Protein AF-A0A6J3C272-F1 (afdb_monomer)

Mean predicted aligned error: 9.13 Å

Secondary structure (DSSP, 8-state):
--HHHHHHHHHHHHHTT--HHHHHHHHHHHHGGGSPPHHHHHHHHHHHHTT----SPP---PPPP-----------

Foldseek 3Di:
DDQLVLLVQLLVVVVVVDDLVRSQVVQCVVPPPNGDDSVSSVVSSVCVVVVDPHSDDDPPPDDPPPDDPPDDDDDD

Radius of gyration: 18.6 Å; Cα contacts (8 Å, |Δi|>4): 46; chains: 1; bounding box: 53×31×31 Å

pLDDT: mean 86.92, std 18.19, range [38.25, 98.75]

Structure (mmCIF, N/CA/C/O backbone):
data_AF-A0A6J3C272-F1
#
_entry.id   AF-A0A6J3C272-F1
#
loop_
_atom_site.group_PDB
_atom_site.id
_atom_site.type_symbol
_atom_site.label_atom_id
_atom_site.label_alt_id
_atom_site.label_comp_id
_atom_site.label_asym_id
_atom_site.label_entity_id
_atom_site.label_seq_id
_atom_site.pdbx_PDB_ins_code
_atom_site.Cartn_x
_atom_site.Cartn_y
_atom_site.Cartn_z
_atom_site.occupancy
_atom_site.B_iso_or_equiv
_atom_site.auth_seq_id
_atom_site.auth_comp_id
_atom_site.auth_asym_id
_atom_site.auth_atom_id
_atom_site.pdbx_PDB_model_num
ATOM 1 N N . MET A 1 1 ? 8.408 -4.119 8.908 1.00 85.56 1 MET A N 1
ATOM 2 C CA . MET A 1 1 ? 7.966 -4.669 7.616 1.00 85.56 1 MET A CA 1
ATOM 3 C C . MET A 1 1 ? 8.877 -4.109 6.534 1.00 85.56 1 MET A C 1
ATOM 5 O O . MET A 1 1 ? 9.140 -2.908 6.532 1.00 85.56 1 MET A O 1
ATOM 9 N N . ASP A 1 2 ? 9.448 -4.958 5.691 1.00 91.69 2 ASP A N 1
ATOM 10 C CA . ASP A 1 2 ? 10.312 -4.527 4.596 1.00 91.69 2 ASP A CA 1
ATOM 11 C C . ASP A 1 2 ? 9.490 -3.943 3.427 1.00 91.69 2 ASP A C 1
ATOM 13 O O . ASP A 1 2 ? 8.256 -3.928 3.428 1.00 91.69 2 ASP A O 1
ATOM 17 N N . LYS A 1 3 ? 10.156 -3.396 2.406 1.00 92.56 3 LYS A N 1
ATOM 18 C CA . LYS A 1 3 ? 9.456 -2.779 1.264 1.00 92.56 3 LYS A CA 1
ATOM 19 C C . LYS A 1 3 ? 8.663 -3.791 0.433 1.00 92.56 3 LYS A C 1
ATOM 21 O O . LYS A 1 3 ? 7.665 -3.401 -0.165 1.00 92.56 3 LYS A O 1
ATOM 26 N N . ILE A 1 4 ? 9.116 -5.037 0.351 1.00 95.25 4 ILE A N 1
ATOM 27 C CA . ILE A 1 4 ? 8.495 -6.092 -0.453 1.00 95.25 4 ILE A CA 1
ATOM 28 C C . ILE A 1 4 ? 7.193 -6.537 0.216 1.00 95.25 4 ILE A C 1
ATOM 30 O O . ILE A 1 4 ? 6.159 -6.615 -0.446 1.00 95.25 4 ILE A O 1
ATOM 34 N N . GLU A 1 5 ? 7.222 -6.728 1.530 1.00 96.25 5 GLU A N 1
ATOM 35 C CA . GLU A 1 5 ? 6.071 -7.074 2.356 1.00 96.25 5 GLU A CA 1
ATOM 36 C C . GLU A 1 5 ? 4.963 -6.014 2.245 1.00 96.25 5 GLU A C 1
ATOM 38 O O . GLU A 1 5 ? 3.810 -6.349 1.967 1.00 96.25 5 GLU A O 1
ATOM 43 N N . HIS A 1 6 ? 5.305 -4.723 2.336 1.00 97.12 6 HIS A N 1
ATOM 44 C CA . HIS A 1 6 ? 4.331 -3.645 2.127 1.00 97.12 6 HIS A CA 1
ATOM 45 C C . HIS A 1 6 ? 3.658 -3.722 0.750 1.00 97.12 6 HIS A C 1
ATOM 47 O O . HIS A 1 6 ? 2.444 -3.562 0.629 1.00 97.12 6 HIS A O 1
ATOM 53 N N . ARG A 1 7 ? 4.435 -3.982 -0.307 1.00 97.50 7 ARG A N 1
ATOM 54 C CA . ARG A 1 7 ? 3.921 -4.075 -1.683 1.00 97.50 7 ARG A CA 1
ATOM 55 C C . ARG A 1 7 ? 3.031 -5.294 -1.875 1.00 97.50 7 ARG A C 1
ATOM 57 O O . ARG A 1 7 ? 2.038 -5.193 -2.590 1.00 97.50 7 ARG A O 1
ATOM 64 N N . ALA A 1 8 ? 3.353 -6.414 -1.229 1.00 97.38 8 ALA A N 1
ATOM 65 C CA . ALA A 1 8 ? 2.516 -7.607 -1.234 1.00 97.38 8 ALA A CA 1
ATOM 66 C C . ALA A 1 8 ? 1.142 -7.327 -0.603 1.00 97.38 8 ALA A C 1
ATOM 68 O O . ALA A 1 8 ? 0.118 -7.669 -1.198 1.00 97.38 8 ALA A O 1
ATOM 69 N N . VAL A 1 9 ? 1.107 -6.625 0.536 1.00 97.94 9 VAL A N 1
ATOM 70 C CA . VAL A 1 9 ? -0.148 -6.204 1.184 1.00 97.94 9 VAL A CA 1
ATOM 71 C C . VAL A 1 9 ? -0.942 -5.252 0.287 1.00 97.94 9 VAL A C 1
ATOM 73 O O . VAL A 1 9 ? -2.127 -5.483 0.052 1.00 97.94 9 VAL A O 1
ATOM 76 N N . ILE A 1 10 ? -0.294 -4.236 -0.299 1.00 98.25 10 ILE A N 1
ATOM 77 C CA . ILE A 1 10 ? -0.949 -3.308 -1.237 1.00 98.25 10 ILE A CA 1
ATOM 78 C C . ILE A 1 10 ? -1.537 -4.068 -2.435 1.00 98.25 10 ILE A C 1
ATOM 80 O O . ILE A 1 10 ? -2.669 -3.795 -2.835 1.00 98.25 10 ILE A O 1
ATOM 84 N N . LYS A 1 11 ? -0.803 -5.039 -2.997 1.00 97.81 11 LYS A N 1
ATOM 85 C CA . LYS A 1 11 ? -1.272 -5.864 -4.119 1.00 97.81 11 LYS A CA 1
ATOM 86 C C . LYS A 1 11 ? -2.523 -6.649 -3.737 1.00 97.81 11 LYS A C 1
ATOM 88 O O . LYS A 1 11 ? -3.515 -6.601 -4.460 1.00 97.81 11 LYS A O 1
ATOM 93 N N . TYR A 1 12 ? -2.487 -7.332 -2.594 1.00 98.06 12 TYR A N 1
ATOM 94 C CA . TYR A 1 12 ? -3.615 -8.107 -2.083 1.00 98.06 12 TYR A CA 1
ATOM 95 C C . TYR A 1 12 ? -4.857 -7.235 -1.848 1.00 98.06 12 TYR A C 1
ATOM 97 O O . TYR A 1 12 ? -5.945 -7.569 -2.315 1.00 98.06 12 TYR A O 1
ATOM 105 N N . LEU A 1 13 ? -4.705 -6.081 -1.193 1.00 98.06 13 LEU A N 1
ATOM 106 C CA . LEU A 1 13 ? -5.828 -5.181 -0.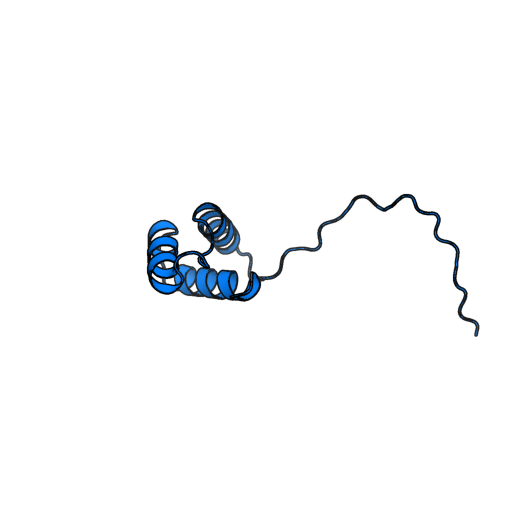918 1.00 98.06 13 LEU A CA 1
ATOM 107 C C . LEU A 1 13 ? -6.377 -4.512 -2.191 1.00 98.06 13 LEU A C 1
ATOM 109 O O . LEU A 1 13 ? -7.588 -4.328 -2.312 1.00 98.06 13 LEU A O 1
ATOM 113 N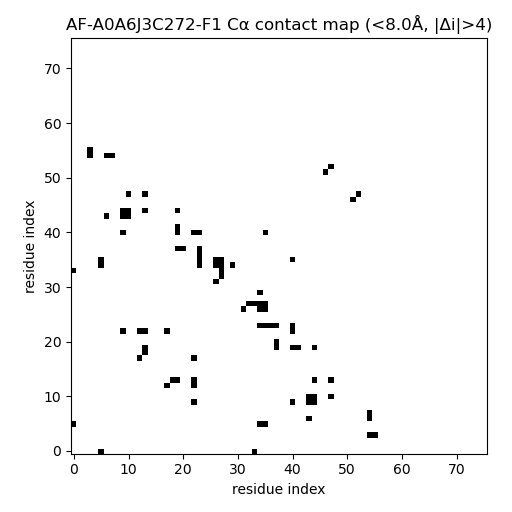 N . ASN A 1 14 ? -5.524 -4.211 -3.174 1.00 97.38 14 ASN A N 1
ATOM 114 C CA . ASN A 1 14 ? -5.968 -3.739 -4.486 1.00 97.38 14 ASN A CA 1
ATOM 115 C C . ASN A 1 14 ? -6.767 -4.814 -5.244 1.00 97.38 14 ASN A C 1
ATOM 117 O O . ASN A 1 14 ? -7.783 -4.489 -5.852 1.00 97.38 14 ASN A O 1
ATOM 121 N N . LEU A 1 15 ? -6.359 -6.089 -5.174 1.00 96.88 15 LEU A N 1
ATOM 122 C CA . LEU A 1 15 ? -7.125 -7.207 -5.750 1.00 96.88 15 LEU A CA 1
ATOM 123 C C . LEU A 1 15 ? -8.495 -7.378 -5.081 1.00 96.88 15 LEU A C 1
ATOM 125 O O . LEU A 1 15 ? -9.459 -7.736 -5.750 1.00 96.88 15 LEU A O 1
ATOM 129 N N . LYS A 1 16 ? -8.610 -7.051 -3.788 1.00 97.62 16 LYS A N 1
ATOM 130 C CA . LYS A 1 16 ? -9.899 -6.964 -3.082 1.00 97.62 16 LYS A CA 1
ATOM 131 C C . LYS A 1 16 ? -10.752 -5.750 -3.486 1.00 97.62 16 LYS A C 1
ATOM 133 O O . LYS A 1 16 ? -11.865 -5.610 -2.989 1.00 97.62 16 LYS A O 1
ATOM 138 N N . GLY A 1 17 ? -10.250 -4.869 -4.352 1.00 97.12 17 GLY A N 1
ATOM 139 C CA . GLY A 1 17 ? -10.978 -3.705 -4.859 1.00 97.12 17 GLY A CA 1
ATOM 140 C C . GLY A 1 17 ? -10.918 -2.467 -3.962 1.00 97.12 17 GLY A C 1
ATOM 141 O O . GLY A 1 17 ? -11.689 -1.531 -4.174 1.00 97.12 17 GLY A O 1
ATOM 142 N N . LEU A 1 18 ? -10.024 -2.422 -2.967 1.00 98.38 18 LEU A N 1
ATOM 143 C CA . LEU A 1 18 ? -9.898 -1.242 -2.113 1.00 98.38 18 LEU A CA 1
ATOM 144 C C . LEU A 1 18 ? -9.280 -0.066 -2.881 1.00 98.38 18 LEU A C 1
ATOM 146 O O . LEU A 1 18 ? -8.391 -0.218 -3.723 1.00 98.38 18 LEU A O 1
ATOM 150 N N . THR A 1 19 ? -9.731 1.145 -2.553 1.00 98.31 19 THR A N 1
ATOM 151 C CA . THR A 1 19 ? -9.130 2.372 -3.085 1.00 98.31 19 THR A CA 1
ATOM 152 C C . THR A 1 19 ? -7.773 2.639 -2.420 1.00 98.31 19 THR A C 1
ATOM 154 O O . THR A 1 19 ? -7.577 2.251 -1.269 1.00 98.31 19 THR A O 1
ATOM 157 N N . PRO A 1 20 ? -6.841 3.367 -3.069 1.00 98.56 20 PRO A N 1
ATOM 158 C CA . PRO A 1 20 ? -5.563 3.730 -2.450 1.00 98.56 20 PRO A CA 1
ATOM 159 C C . PRO A 1 20 ? -5.704 4.402 -1.080 1.00 98.56 20 PRO A C 1
ATOM 161 O O . PRO A 1 20 ? -4.868 4.192 -0.207 1.00 98.56 20 PRO A O 1
ATOM 164 N N . LYS A 1 21 ? -6.759 5.207 -0.890 1.00 98.62 21 LYS A N 1
ATOM 165 C CA . LYS A 1 21 ? -7.043 5.879 0.381 1.00 98.62 21 LYS A CA 1
ATOM 166 C C . LYS A 1 21 ? -7.392 4.866 1.47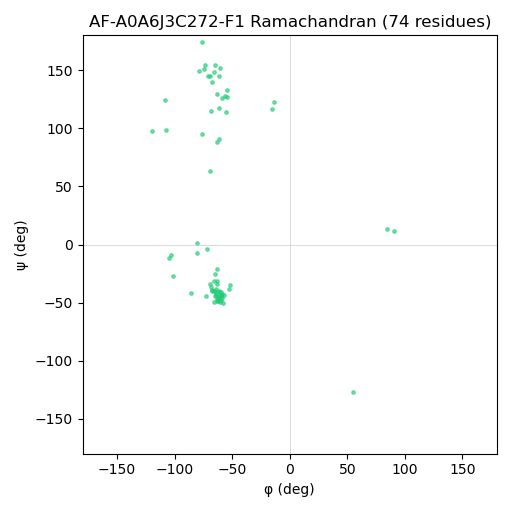2 1.00 98.62 21 LYS A C 1
ATOM 168 O O . LYS A 1 21 ? -6.753 4.888 2.515 1.00 98.62 21 LYS A O 1
ATOM 173 N N . ALA A 1 22 ? -8.315 3.944 1.187 1.00 98.69 22 ALA A N 1
ATOM 174 C CA . ALA A 1 22 ? -8.699 2.891 2.125 1.00 98.69 22 ALA A CA 1
ATOM 175 C C . ALA A 1 22 ? -7.518 1.969 2.475 1.00 98.69 22 ALA A C 1
ATOM 177 O O . ALA A 1 22 ? -7.337 1.621 3.634 1.00 98.69 22 ALA A O 1
ATOM 178 N N . ILE A 1 23 ? -6.677 1.623 1.490 1.00 98.75 23 ILE A N 1
ATOM 179 C CA . ILE A 1 23 ? -5.459 0.828 1.723 1.00 98.75 23 ILE A CA 1
ATOM 180 C C . ILE A 1 23 ? -4.504 1.559 2.670 1.00 98.75 23 ILE A C 1
ATOM 182 O O . ILE A 1 23 ? -3.977 0.960 3.599 1.00 98.75 23 ILE A O 1
ATOM 186 N N . HIS A 1 24 ? -4.269 2.852 2.442 1.00 98.69 24 HIS A N 1
ATOM 187 C CA . HIS A 1 24 ? -3.390 3.633 3.305 1.00 98.69 24 HIS A CA 1
ATOM 188 C C . HIS A 1 24 ? -3.949 3.769 4.722 1.00 98.69 24 HIS A C 1
ATOM 190 O O . HIS A 1 24 ? -3.202 3.587 5.670 1.00 98.69 24 HIS A O 1
ATOM 196 N N . GLU A 1 25 ? -5.244 4.047 4.876 1.00 98.69 25 GLU A N 1
ATOM 197 C CA . GLU A 1 25 ? -5.886 4.140 6.193 1.00 98.69 25 GLU A CA 1
ATOM 198 C C . GLU A 1 25 ? -5.778 2.821 6.976 1.00 98.69 25 GLU A C 1
ATOM 200 O O . GLU A 1 25 ? -5.384 2.847 8.139 1.00 98.69 25 GLU A O 1
ATOM 205 N N . ASP A 1 26 ? -6.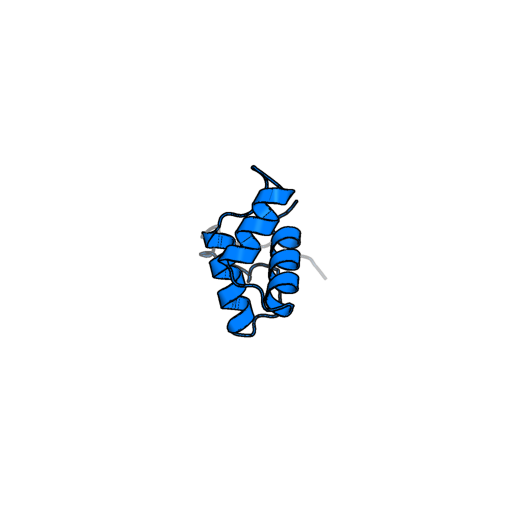030 1.679 6.328 1.00 98.56 26 ASP A N 1
ATOM 206 C CA . ASP A 1 26 ? -5.903 0.338 6.922 1.00 98.56 26 ASP A CA 1
ATOM 207 C C . ASP A 1 26 ? -4.460 0.027 7.363 1.00 98.56 26 ASP A C 1
ATOM 209 O O . ASP A 1 26 ? -4.200 -0.355 8.511 1.00 98.56 26 ASP A O 1
ATOM 213 N N . MET A 1 27 ? -3.492 0.275 6.474 1.00 98.38 27 MET A N 1
ATOM 214 C CA . MET A 1 27 ? -2.078 0.047 6.769 1.00 98.38 27 MET A CA 1
ATOM 215 C C . MET A 1 27 ? -1.551 1.013 7.837 1.00 98.38 27 MET A C 1
ATOM 217 O O . MET A 1 27 ? -0.783 0.590 8.697 1.00 98.38 27 MET A O 1
ATOM 221 N N . SER A 1 28 ? -1.962 2.284 7.828 1.00 98.31 28 SER A N 1
ATOM 222 C CA . SER A 1 28 ? -1.590 3.268 8.853 1.00 98.31 28 SER A CA 1
ATOM 223 C C . SER A 1 28 ? -2.195 2.944 10.214 1.00 98.31 28 SER A C 1
ATOM 225 O O . SER A 1 28 ? -1.497 3.068 11.217 1.00 98.31 28 SER A O 1
ATOM 227 N N . ALA A 1 29 ? -3.449 2.488 10.264 1.00 98.44 29 ALA A N 1
ATOM 228 C CA . ALA A 1 29 ? -4.088 2.071 11.510 1.00 98.44 29 ALA A CA 1
ATOM 229 C C . ALA A 1 29 ? -3.381 0.861 12.145 1.00 98.44 29 ALA A C 1
ATOM 231 O O . ALA A 1 29 ? -3.287 0.775 13.366 1.00 98.44 29 ALA A O 1
ATOM 232 N N . THR A 1 30 ? -2.853 -0.048 11.320 1.00 97.88 30 THR A N 1
ATOM 233 C CA . THR A 1 30 ? -2.188 -1.275 11.784 1.00 97.88 30 THR A CA 1
ATOM 234 C C . THR A 1 30 ? -0.704 -1.071 12.104 1.00 97.88 30 THR A C 1
ATOM 236 O O . THR A 1 30 ? -0.202 -1.611 13.087 1.00 97.88 30 THR A O 1
ATOM 239 N N . LEU A 1 31 ? 0.024 -0.325 11.266 1.00 97.19 31 LEU A N 1
ATOM 240 C CA . LEU A 1 31 ? 1.491 -0.235 11.312 1.00 97.19 31 LEU A CA 1
ATOM 241 C C . LEU A 1 31 ? 2.011 1.086 11.898 1.00 97.19 31 LEU A C 1
ATOM 243 O O . LEU A 1 31 ? 3.210 1.198 12.165 1.00 97.19 31 LEU A O 1
ATOM 247 N N . GLY A 1 32 ? 1.150 2.093 12.077 1.00 96.88 32 GLY A N 1
ATOM 248 C CA . GLY A 1 32 ? 1.536 3.408 12.588 1.00 96.88 32 GLY A CA 1
ATOM 249 C C . GLY A 1 32 ? 2.662 4.042 11.766 1.00 96.88 32 GLY A C 1
ATOM 250 O O . GLY A 1 32 ? 2.584 4.125 10.541 1.00 96.88 32 GLY A O 1
ATOM 251 N N . GLU A 1 33 ? 3.740 4.450 12.436 1.00 96.31 33 GLU A N 1
ATOM 252 C CA . GLU A 1 33 ? 4.917 5.074 11.808 1.00 96.31 33 GLU A CA 1
ATOM 253 C C . GLU A 1 33 ? 5.660 4.155 10.829 1.00 96.31 33 GLU A C 1
ATOM 255 O O . GLU A 1 33 ? 6.380 4.634 9.954 1.00 96.31 33 GLU A O 1
ATOM 260 N N . SER A 1 34 ? 5.478 2.836 10.943 1.00 96.44 34 SER A N 1
ATOM 261 C CA . SER A 1 34 ? 6.082 1.873 10.016 1.00 96.44 34 SER A CA 1
ATOM 262 C C . SER A 1 34 ? 5.307 1.734 8.704 1.00 96.44 34 SER A C 1
ATOM 264 O O . SER A 1 34 ? 5.777 1.041 7.803 1.00 96.44 34 SER A O 1
ATOM 266 N N . ALA A 1 35 ? 4.129 2.356 8.582 1.00 97.50 35 ALA A N 1
ATOM 267 C CA . ALA A 1 35 ? 3.300 2.269 7.388 1.00 97.50 35 ALA A CA 1
ATOM 268 C C . ALA A 1 35 ? 3.966 2.937 6.167 1.00 97.50 35 ALA A C 1
ATOM 270 O O . ALA A 1 35 ? 4.663 3.950 6.293 1.00 97.50 35 ALA A O 1
ATOM 271 N N . PRO A 1 36 ? 3.720 2.430 4.946 1.00 97.75 36 PRO A N 1
ATOM 272 C CA . PRO A 1 36 ? 4.188 3.092 3.743 1.00 97.75 36 PRO A CA 1
ATOM 273 C C . PRO A 1 36 ? 3.412 4.396 3.543 1.00 97.75 36 PRO A C 1
ATOM 275 O O . PRO A 1 36 ? 2.209 4.470 3.789 1.00 97.75 36 PRO A O 1
ATOM 278 N N . SER A 1 37 ? 4.083 5.422 3.019 1.00 98.19 37 SER A N 1
ATOM 279 C CA . SER A 1 37 ? 3.422 6.695 2.728 1.00 98.19 37 SER A CA 1
ATOM 280 C C . SER A 1 37 ? 2.280 6.532 1.720 1.00 98.19 37 SER A C 1
ATOM 282 O O . SER A 1 37 ? 2.338 5.692 0.815 1.00 98.19 37 SER A O 1
ATOM 284 N N . TYR A 1 38 ? 1.279 7.411 1.796 1.00 98.44 38 TYR A N 1
ATOM 285 C CA . TYR A 1 38 ? 0.169 7.430 0.840 1.00 98.44 38 TYR A CA 1
ATOM 286 C C . TYR A 1 38 ? 0.631 7.488 -0.627 1.00 98.44 38 TYR A C 1
ATOM 288 O O . TYR A 1 38 ? 0.077 6.806 -1.490 1.00 98.44 38 TYR A O 1
ATOM 296 N N . ALA A 1 39 ? 1.691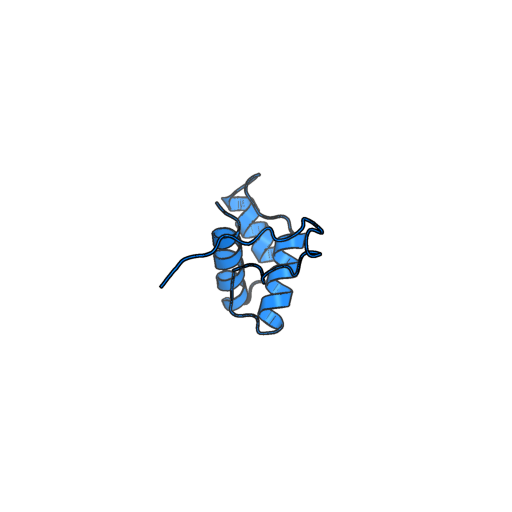 8.251 -0.916 1.00 98.44 39 ALA A N 1
ATOM 297 C CA . ALA A 1 39 ? 2.285 8.318 -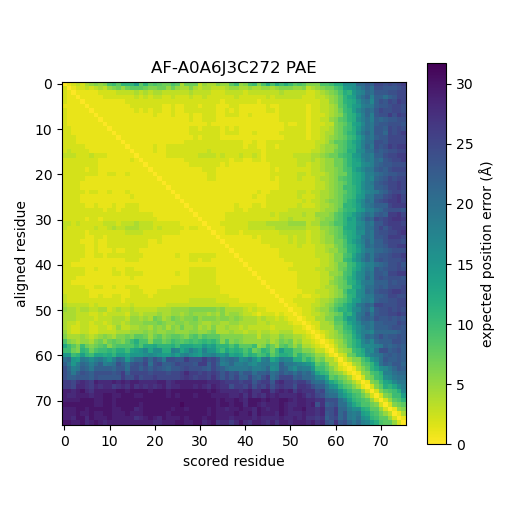2.251 1.00 98.44 39 ALA A CA 1
ATOM 298 C C . ALA A 1 39 ? 2.810 6.951 -2.722 1.00 98.44 39 ALA A C 1
ATOM 300 O O . ALA A 1 39 ? 2.589 6.566 -3.870 1.00 98.44 39 ALA A O 1
ATOM 301 N N . THR A 1 40 ? 3.446 6.188 -1.828 1.00 97.50 40 THR A N 1
ATOM 302 C CA . THR A 1 40 ? 3.913 4.825 -2.117 1.00 97.50 40 THR A CA 1
ATOM 303 C C . THR A 1 40 ? 2.738 3.908 -2.445 1.00 97.50 40 THR A C 1
ATOM 305 O O . THR A 1 40 ? 2.777 3.221 -3.465 1.00 97.50 40 THR A O 1
ATOM 308 N N . VAL A 1 41 ? 1.671 3.945 -1.639 1.00 98.38 41 VAL A N 1
ATOM 309 C CA . VAL A 1 41 ? 0.448 3.162 -1.882 1.00 98.38 41 VAL A CA 1
ATOM 310 C C . VAL A 1 41 ? -0.152 3.503 -3.246 1.00 98.38 41 VAL A C 1
ATOM 312 O O . VAL A 1 41 ? -0.397 2.611 -4.057 1.00 98.38 41 VAL A O 1
ATOM 315 N N . LYS A 1 42 ? -0.332 4.795 -3.542 1.00 98.44 42 LYS A N 1
ATOM 316 C CA . LYS A 1 42 ? -0.910 5.259 -4.809 1.00 98.44 42 LYS A CA 1
ATOM 317 C C . LYS A 1 42 ? -0.085 4.815 -6.019 1.00 98.44 42 LYS A C 1
ATOM 319 O O . LYS A 1 42 ? -0.668 4.362 -7.003 1.00 98.44 42 LYS A O 1
ATOM 324 N N . ASN A 1 43 ? 1.242 4.914 -5.938 1.00 97.81 43 ASN A N 1
ATOM 325 C CA . ASN A 1 43 ? 2.134 4.492 -7.016 1.00 97.81 43 ASN A CA 1
ATOM 326 C C . ASN A 1 43 ? 2.018 2.986 -7.277 1.00 97.81 43 ASN A C 1
ATOM 328 O O . ASN A 1 43 ? 1.797 2.587 -8.414 1.00 97.81 43 ASN A O 1
ATOM 332 N N . TRP A 1 44 ? 2.078 2.148 -6.239 1.00 97.94 44 TRP A N 1
ATOM 333 C CA . TRP A 1 44 ? 1.966 0.696 -6.413 1.00 97.94 44 TRP A CA 1
ATOM 334 C C . TRP A 1 44 ? 0.592 0.257 -6.914 1.00 97.94 44 TRP A C 1
ATOM 336 O O . TRP A 1 44 ? 0.515 -0.575 -7.814 1.00 97.94 44 TRP A O 1
ATOM 346 N N . VAL A 1 45 ? -0.492 0.862 -6.419 1.00 98.00 45 VAL A N 1
ATOM 347 C CA . VAL A 1 45 ? -1.835 0.607 -6.962 1.00 98.00 45 VAL A CA 1
ATOM 348 C C . VAL A 1 45 ? -1.907 0.968 -8.451 1.00 98.00 45 VAL A C 1
ATOM 350 O O . VAL A 1 45 ? -2.501 0.223 -9.228 1.00 98.00 45 VAL A O 1
ATOM 353 N N . ALA A 1 46 ? -1.301 2.082 -8.873 1.00 97.81 46 ALA A N 1
ATOM 354 C CA . ALA A 1 46 ? -1.263 2.463 -10.284 1.00 97.81 46 ALA A CA 1
ATOM 355 C C . ALA A 1 46 ? -0.476 1.454 -11.137 1.00 97.81 46 ALA A C 1
ATOM 357 O O . ALA A 1 46 ? -0.949 1.080 -12.207 1.00 97.81 46 ALA A O 1
ATOM 358 N N . GLU A 1 47 ? 0.669 0.969 -10.655 1.00 96.88 47 GLU A N 1
ATOM 359 C CA . GLU A 1 47 ? 1.460 -0.057 -11.347 1.00 96.88 47 GLU A CA 1
ATOM 360 C C . GLU A 1 47 ? 0.699 -1.385 -11.470 1.00 96.88 47 GLU A C 1
ATOM 362 O O . GLU A 1 47 ? 0.652 -1.973 -12.549 1.00 96.88 47 GLU A O 1
ATOM 367 N N . PHE A 1 48 ? 0.019 -1.832 -10.410 1.00 95.62 48 PHE A N 1
ATOM 368 C CA . PHE A 1 48 ? -0.804 -3.044 -10.468 1.00 95.62 48 PHE A CA 1
ATOM 369 C C . PHE A 1 48 ? -1.987 -2.895 -11.430 1.00 95.62 48 PHE A C 1
ATOM 371 O O . PHE A 1 48 ? -2.287 -3.817 -12.183 1.00 95.62 48 PHE A O 1
ATOM 378 N N . LYS A 1 49 ? -2.618 -1.715 -11.486 1.00 94.38 49 LYS A N 1
ATOM 379 C CA . LYS A 1 49 ? -3.659 -1.417 -12.487 1.00 94.38 49 LYS A CA 1
ATOM 380 C C . LYS A 1 49 ? -3.129 -1.395 -13.922 1.00 94.38 49 LYS A C 1
ATOM 382 O O . LYS A 1 49 ? -3.895 -1.646 -14.844 1.00 94.38 49 LYS A O 1
ATOM 387 N N . ARG A 1 50 ? -1.837 -1.114 -14.116 1.00 95.94 50 ARG A N 1
ATOM 388 C CA . ARG A 1 50 ? -1.147 -1.197 -15.416 1.00 95.94 50 ARG A CA 1
ATOM 389 C C . ARG A 1 50 ? -0.727 -2.623 -15.786 1.00 95.94 50 ARG A C 1
ATOM 391 O O . ARG A 1 50 ? -0.136 -2.811 -16.842 1.00 95.94 50 ARG A O 1
ATOM 398 N N . GLY A 1 51 ? -1.032 -3.614 -14.947 1.00 93.75 51 GLY A N 1
ATOM 399 C CA . GLY A 1 51 ? -0.728 -5.019 -15.205 1.00 93.75 51 GLY A CA 1
ATOM 400 C C . GLY A 1 51 ? 0.627 -5.480 -14.672 1.00 93.75 51 GLY A C 1
ATOM 401 O O . GLY A 1 51 ? 1.058 -6.578 -15.007 1.00 93.75 51 GLY A O 1
ATOM 402 N N . ARG A 1 52 ? 1.317 -4.690 -13.833 1.00 93.94 52 ARG A N 1
ATOM 403 C CA . ARG A 1 52 ? 2.523 -5.184 -13.157 1.00 93.94 52 ARG A CA 1
ATOM 404 C C . ARG A 1 52 ? 2.154 -6.340 -12.224 1.00 93.94 52 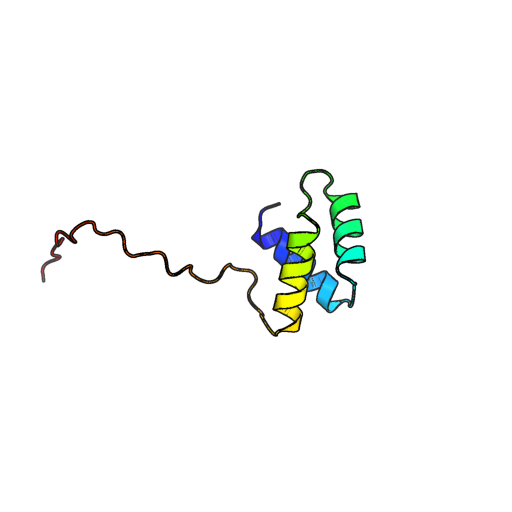ARG A C 1
ATOM 406 O O . ARG A 1 52 ? 1.293 -6.194 -11.361 1.00 93.94 52 ARG A O 1
ATOM 413 N N . GLU A 1 53 ? 2.862 -7.462 -12.331 1.00 90.12 53 GLU A N 1
ATOM 414 C CA . GLU A 1 53 ? 2.667 -8.609 -11.433 1.00 90.12 53 GLU A CA 1
ATOM 415 C C . GLU A 1 53 ? 3.734 -8.714 -10.340 1.00 90.12 53 GLU A C 1
ATOM 417 O O . GLU A 1 53 ? 3.463 -9.243 -9.258 1.00 90.12 53 GLU A O 1
ATOM 422 N N . THR A 1 54 ? 4.936 -8.199 -10.585 1.00 92.50 54 THR A N 1
ATOM 423 C CA . THR A 1 54 ? 6.053 -8.281 -9.641 1.00 92.50 54 THR A CA 1
ATOM 424 C C . THR A 1 54 ? 5.924 -7.243 -8.526 1.00 92.50 54 THR A C 1
ATOM 426 O O . THR A 1 54 ? 5.374 -6.155 -8.702 1.00 92.50 54 THR A O 1
ATOM 429 N N . ILE A 1 55 ? 6.440 -7.591 -7.348 1.00 92.12 55 ILE A N 1
ATOM 430 C CA . ILE A 1 55 ? 6.526 -6.692 -6.182 1.00 92.12 55 ILE A CA 1
ATOM 431 C C . ILE A 1 55 ? 7.952 -6.163 -5.977 1.00 92.12 55 ILE A C 1
ATOM 433 O O . ILE A 1 55 ? 8.192 -5.268 -5.166 1.00 92.12 55 ILE A O 1
ATOM 437 N N . GLN A 1 56 ? 8.913 -6.710 -6.715 1.00 90.62 56 GLN A N 1
ATOM 438 C CA . GLN A 1 56 ? 10.296 -6.266 -6.747 1.00 90.62 56 GLN A CA 1
ATOM 439 C C . GLN A 1 56 ? 10.415 -4.967 -7.546 1.00 90.62 56 GLN A C 1
ATOM 441 O O . GLN A 1 56 ? 9.636 -4.707 -8.463 1.00 90.62 56 GLN A O 1
ATOM 446 N N . ASP A 1 57 ? 11.400 -4.145 -7.189 1.00 83.50 57 ASP A N 1
ATOM 447 C CA . ASP A 1 57 ? 11.792 -3.042 -8.062 1.00 83.50 57 ASP A CA 1
ATOM 448 C C . ASP A 1 57 ? 12.432 -3.609 -9.330 1.00 83.50 57 ASP A C 1
ATOM 450 O O . ASP A 1 57 ? 13.212 -4.561 -9.272 1.00 83.50 57 ASP A O 1
ATOM 454 N N . GLU A 1 58 ? 12.114 -3.006 -10.472 1.00 80.00 58 GLU A N 1
ATOM 455 C CA . GLU A 1 58 ? 12.838 -3.275 -11.709 1.00 80.00 58 GLU A CA 1
ATOM 456 C C . GLU A 1 58 ? 14.307 -2.881 -11.531 1.00 80.00 58 GLU A C 1
ATOM 458 O O . GLU A 1 58 ? 14.635 -1.913 -10.830 1.00 80.00 58 GLU A O 1
ATOM 463 N N . ALA A 1 59 ? 15.198 -3.647 -12.163 1.00 79.94 59 ALA A N 1
ATOM 464 C CA . ALA A 1 59 ? 16.616 -3.341 -12.152 1.00 79.94 59 ALA A CA 1
ATOM 465 C C . ALA A 1 59 ? 16.811 -1.909 -12.663 1.00 79.94 59 ALA A C 1
ATOM 467 O O . ALA A 1 59 ? 16.532 -1.597 -13.820 1.00 79.94 59 ALA A O 1
ATOM 468 N N . ARG A 1 60 ? 17.278 -1.016 -11.788 1.00 77.00 60 ARG A N 1
ATOM 469 C CA . ARG A 1 60 ? 17.613 0.343 -12.201 1.00 77.00 60 ARG A CA 1
ATOM 470 C C . ARG A 1 60 ? 18.835 0.238 -13.093 1.00 77.00 60 ARG A C 1
ATOM 472 O O . ARG A 1 60 ? 19.907 -0.133 -12.616 1.00 77.00 60 ARG A O 1
ATOM 479 N N . SER A 1 61 ? 18.685 0.585 -14.367 1.00 74.25 61 SER A N 1
ATOM 480 C CA . SER A 1 61 ? 19.828 0.869 -15.226 1.00 74.25 61 SER A CA 1
ATOM 481 C C . SER A 1 61 ? 20.540 2.094 -14.651 1.00 74.25 61 SER A C 1
ATOM 483 O O . SER A 1 61 ? 20.197 3.240 -14.942 1.00 74.25 61 SER A O 1
ATOM 485 N N . GLY A 1 62 ? 21.476 1.857 -13.737 1.00 75.00 62 GLY A N 1
ATOM 486 C CA . GLY A 1 62 ? 22.382 2.888 -13.266 1.00 75.00 62 GLY A CA 1
ATOM 487 C C . GLY A 1 62 ? 23.284 3.337 -14.411 1.00 75.00 62 GLY A C 1
ATOM 488 O O . GLY A 1 62 ? 23.555 2.580 -15.345 1.00 75.00 62 GLY A O 1
ATOM 489 N N . ARG A 1 63 ? 23.785 4.570 -14.329 1.00 71.12 63 ARG A N 1
ATOM 490 C CA . ARG A 1 63 ? 24.916 4.994 -15.158 1.00 71.12 63 ARG A CA 1
ATOM 491 C C . ARG A 1 63 ? 26.074 4.014 -14.897 1.00 71.12 63 ARG A C 1
ATOM 493 O O . ARG A 1 63 ? 26.394 3.815 -13.723 1.00 71.12 63 ARG A O 1
ATOM 500 N N . PRO A 1 64 ? 26.697 3.406 -15.926 1.00 68.12 64 PRO A N 1
ATOM 501 C CA . PRO A 1 64 ? 27.881 2.590 -15.711 1.00 68.12 64 PRO A CA 1
ATOM 502 C C . PRO A 1 64 ? 28.913 3.429 -14.960 1.00 68.12 64 PRO A C 1
ATOM 504 O O . PRO A 1 64 ? 29.217 4.552 -15.372 1.00 68.12 64 PRO A O 1
ATOM 507 N N . SER A 1 65 ? 29.418 2.913 -13.841 1.00 62.19 65 SER A N 1
ATOM 508 C CA . SER A 1 65 ? 30.553 3.535 -13.171 1.00 62.19 65 SER A CA 1
ATOM 509 C C . SER A 1 65 ? 31.723 3.491 -14.148 1.00 62.19 65 SER A C 1
ATOM 511 O O . SER A 1 65 ? 32.143 2.409 -14.556 1.00 62.19 65 SER A O 1
ATOM 513 N N . THR A 1 66 ? 32.224 4.653 -14.565 1.00 60.16 66 THR A N 1
ATOM 514 C CA . THR A 1 66 ? 33.486 4.801 -15.302 1.00 60.16 66 THR A CA 1
ATOM 515 C C . THR A 1 66 ? 34.656 4.469 -14.374 1.00 60.16 66 THR A C 1
ATOM 517 O O . THR A 1 66 ? 35.468 5.324 -14.040 1.00 60.16 66 THR A O 1
ATOM 520 N N . ALA A 1 67 ? 34.722 3.225 -13.914 1.00 60.34 67 ALA A N 1
ATOM 521 C CA . ALA A 1 67 ? 35.916 2.619 -13.358 1.00 60.34 67 ALA A CA 1
ATOM 522 C C . ALA A 1 67 ? 36.399 1.599 -14.400 1.00 60.34 67 ALA A C 1
ATOM 524 O O . ALA A 1 67 ? 35.598 0.764 -14.830 1.00 60.34 67 ALA A O 1
ATOM 525 N N . PRO A 1 68 ? 37.653 1.672 -14.879 1.00 51.09 68 PRO A N 1
ATOM 526 C CA . PRO A 1 68 ? 38.136 0.733 -15.881 1.00 51.09 68 PRO A CA 1
ATOM 527 C C . PRO A 1 68 ? 38.039 -0.704 -15.352 1.00 51.09 68 PRO A C 1
ATOM 529 O O . PRO A 1 68 ? 38.560 -1.018 -14.281 1.00 51.09 68 PRO A O 1
ATOM 532 N N . LEU A 1 69 ? 37.374 -1.577 -16.121 1.00 56.03 69 LEU A N 1
ATOM 533 C CA . LEU A 1 69 ? 37.405 -3.027 -15.936 1.00 56.03 69 LEU A CA 1
ATOM 534 C C . LEU A 1 69 ? 38.853 -3.511 -16.109 1.00 56.03 69 LEU A C 1
ATOM 536 O O . LEU A 1 69 ? 39.287 -3.851 -17.209 1.00 56.03 69 LEU A O 1
ATOM 540 N N . ILE A 1 70 ? 39.612 -3.576 -15.018 1.00 48.91 70 ILE A N 1
ATOM 541 C CA . ILE A 1 70 ? 40.802 -4.421 -14.965 1.00 48.91 70 ILE A CA 1
ATOM 542 C C . ILE A 1 70 ? 40.353 -5.874 -14.795 1.00 48.91 70 ILE A C 1
ATOM 544 O O . ILE A 1 70 ? 40.052 -6.357 -13.707 1.00 48.91 70 ILE A O 1
ATOM 548 N N . ASN A 1 71 ? 40.260 -6.527 -15.952 1.00 47.75 71 ASN A N 1
ATOM 549 C CA . ASN A 1 71 ? 40.310 -7.963 -16.206 1.00 47.75 71 ASN A CA 1
ATOM 550 C C . ASN A 1 71 ? 40.860 -8.798 -15.030 1.00 47.75 71 ASN A C 1
ATOM 552 O O . ASN A 1 71 ? 42.055 -8.747 -14.738 1.00 47.75 71 ASN A O 1
ATOM 556 N N . SER A 1 72 ? 40.034 -9.674 -14.451 1.00 40.25 72 SER A N 1
ATOM 557 C CA . SER A 1 72 ? 40.532 -10.861 -13.749 1.00 40.25 72 SER A CA 1
ATOM 558 C C . SER A 1 72 ? 40.236 -12.095 -14.597 1.00 40.25 72 SER A C 1
ATOM 560 O O . SER A 1 72 ? 39.129 -12.623 -14.649 1.00 40.25 72 SER A O 1
ATOM 562 N N . LYS A 1 73 ? 41.272 -12.522 -15.323 1.00 43.09 73 LYS A N 1
ATOM 563 C CA . LYS A 1 73 ? 41.318 -13.781 -16.067 1.00 43.09 73 LYS A CA 1
ATOM 564 C C . LYS A 1 73 ? 40.997 -14.956 -15.133 1.00 43.09 73 LYS A C 1
ATOM 566 O O . LYS A 1 73 ? 41.653 -15.101 -14.103 1.00 43.09 73 LYS A O 1
ATOM 571 N N . LYS A 1 74 ? 40.118 -15.870 -15.553 1.00 38.25 74 LYS A N 1
ATOM 572 C CA . LYS A 1 74 ? 40.158 -17.274 -15.114 1.00 38.25 74 LYS A CA 1
ATOM 573 C C . LYS A 1 74 ? 40.345 -18.193 -16.319 1.00 38.25 74 LYS A C 1
ATOM 575 O O . LYS A 1 74 ? 39.424 -18.490 -17.063 1.00 38.25 74 LYS A O 1
ATOM 580 N N . LYS A 1 75 ? 41.623 -18.532 -16.473 1.00 38.72 75 LYS A N 1
ATOM 581 C CA . LYS A 1 75 ? 42.244 -19.749 -17.004 1.00 38.72 75 LYS A CA 1
ATOM 582 C C . LYS A 1 75 ? 41.291 -20.954 -17.155 1.00 38.72 75 LYS A C 1
ATOM 584 O O . LYS A 1 75 ? 40.767 -21.417 -16.144 1.00 38.72 75 LYS A O 1
ATOM 589 N N . LEU A 1 76 ? 41.186 -21.475 -18.377 1.00 38.72 76 LEU A N 1
ATOM 590 C CA . LEU A 1 76 ? 41.386 -22.880 -18.765 1.00 38.72 76 LEU A CA 1
ATOM 591 C C . LEU A 1 76 ? 41.871 -22.888 -20.218 1.00 38.72 76 LEU A C 1
ATOM 593 O O . LEU A 1 76 ? 41.324 -22.085 -21.007 1.00 38.72 76 LEU A O 1
#

Sequence (76 aa):
MDKIEHRAVIKYLNLKGLTPKAIHEDMSATLGESAPSYATVKNWVAEFKRGRETIQDEARSGRPSTAPLINSKKKL

Solvent-accessible surface area (backbone atoms only — not comparable to full-atom values): 4896 Å² total; per-residue (Å²): 129,57,76,51,57,54,40,50,51,53,52,54,44,44,74,73,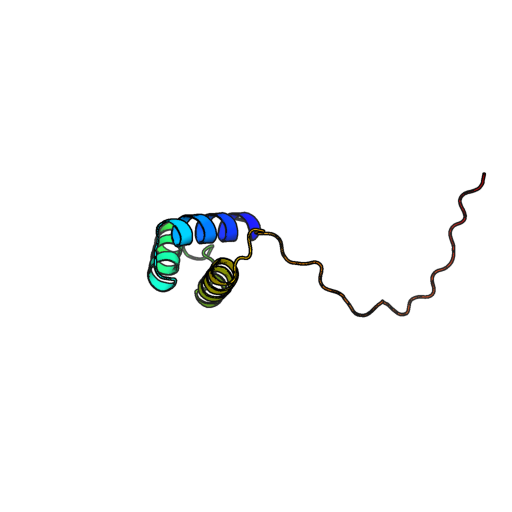67,49,50,54,67,59,51,35,52,54,42,34,74,74,46,48,92,71,33,75,52,60,67,55,44,43,51,51,53,51,43,45,75,73,66,54,83,74,62,69,81,76,85,75,84,65,79,80,72,92,60,86,86,78,80,80,85,80,89,130

Nearest PDB structures (foldseek):
  7s03-assembly1_A-2  TM=8.864E-01  e=6.589E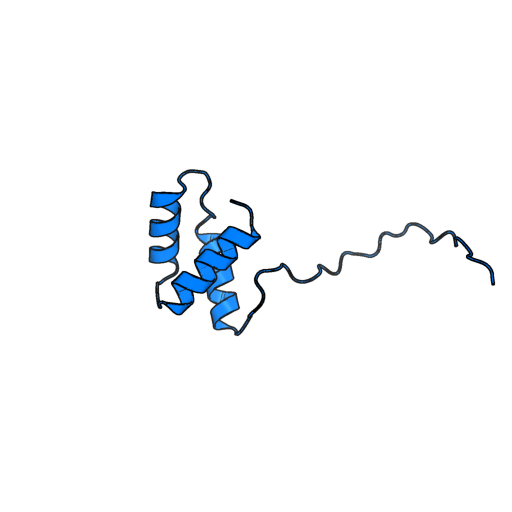-04  Homo sapiens
  5hoo-assembly1_B  TM=9.260E-01  e=2.685E-02  Drosophila mauritiana
  4u7b-assembly2_G-2  TM=9.281E-01  e=2.685E-02  Drosophila mauritiana
  5hoo-assembly1_A  TM=9.243E-01  e=4.401E-02  Drosophila mauritiana
  3hot-assembly1_A  TM=8.893E-01  e=1.611E-01  Drosophila mauritiana